Protein AF-A0A6A6XHP9-F1 (afdb_monomer_lite)

Foldseek 3Di:
DDDDDDDDPDPPPPPPPDPDPDDPPDPPPPPPPPDPPPPPDDPFDKDKDPDFAQDFDDDDPQWGWDDDPRGIIIIHTPPDPVVVVVVD

Organism: NCBI:txid1314802

Secondary structure (DSSP, 8-state):
--------------------S-----------S--TT-----S--EEE-S--BSS---PPTT-EEEEETTEEEEEEE-TTTTTTTS--

Sequence (88 aa):
MRFSLATILMATSLVAATPTPKERVVIMLESDATSKHHKASKAVSEICFLACFPSKPNCAEGWYAKEMGDCWTCCKDTGEEFLEAMLL

Radius of gyration: 28.81 Å; chains: 1; bounding box: 35×60×90 Å

pLDDT: mean 70.64, std 19.32, range [44.28, 97.69]

Structure (mmCIF, N/CA/C/O backbone):
data_AF-A0A6A6XHP9-F1
#
_entry.id   AF-A0A6A6XHP9-F1
#
loop_
_atom_site.group_PDB
_atom_site.id
_atom_site.type_symbol
_atom_site.label_atom_id
_atom_site.label_alt_id
_atom_site.label_comp_id
_atom_site.label_asym_id
_atom_site.label_entity_id
_atom_site.label_seq_id
_atom_site.pdbx_PDB_ins_code
_atom_site.Cartn_x
_atom_site.Cartn_y
_atom_site.Cartn_z
_atom_site.occupancy
_atom_site.B_iso_or_equiv
_atom_site.auth_seq_id
_atom_site.auth_comp_id
_atom_site.auth_asym_id
_atom_site.auth_atom_id
_atom_site.pdbx_PDB_model_num
ATOM 1 N N . MET A 1 1 ? -15.046 -46.617 64.445 1.00 49.66 1 MET A N 1
ATOM 2 C CA . MET A 1 1 ? -13.604 -46.560 64.122 1.00 49.66 1 MET A CA 1
ATOM 3 C C . MET A 1 1 ? -13.288 -47.631 63.090 1.00 49.66 1 MET A C 1
ATOM 5 O O . MET A 1 1 ? -13.329 -48.803 63.434 1.00 49.66 1 MET A O 1
ATOM 9 N N . ARG A 1 2 ? -13.022 -47.243 61.839 1.00 49.84 2 ARG A N 1
ATOM 10 C CA . ARG A 1 2 ? -12.325 -48.057 60.831 1.00 49.84 2 ARG A CA 1
ATOM 11 C C . ARG A 1 2 ? -11.564 -47.079 59.936 1.00 49.84 2 ARG A C 1
ATOM 13 O O . ARG A 1 2 ? -12.162 -46.421 59.095 1.00 49.84 2 ARG A O 1
ATOM 20 N N . PHE A 1 3 ? -10.274 -46.921 60.213 1.00 49.12 3 PHE A N 1
ATOM 21 C CA . PHE A 1 3 ? -9.345 -46.178 59.372 1.00 49.12 3 PHE A CA 1
ATOM 22 C C . PHE A 1 3 ? -8.868 -47.131 58.274 1.00 49.12 3 PHE A C 1
ATOM 24 O O . PHE A 1 3 ? -8.356 -48.207 58.576 1.00 49.12 3 PHE A O 1
ATOM 31 N N . SER A 1 4 ? -9.049 -46.775 57.007 1.00 48.53 4 SER A N 1
ATOM 32 C CA . SER A 1 4 ? -8.319 -47.412 55.912 1.00 48.53 4 SER A CA 1
ATOM 33 C C . SER A 1 4 ? -7.679 -46.329 55.065 1.00 48.53 4 SER A C 1
ATOM 35 O O . SER A 1 4 ? -8.342 -45.550 54.388 1.00 48.53 4 SER A O 1
ATOM 37 N N . LEU A 1 5 ? -6.361 -46.279 55.226 1.00 59.28 5 LEU A N 1
ATOM 38 C CA . LEU A 1 5 ? -5.389 -45.535 54.453 1.00 59.28 5 LEU A CA 1
ATOM 39 C C . LEU A 1 5 ? -5.372 -46.073 53.022 1.00 59.28 5 LEU A C 1
ATOM 41 O O . LEU A 1 5 ? -5.104 -47.253 52.826 1.00 59.28 5 LEU A O 1
ATOM 45 N N . ALA A 1 6 ? -5.578 -45.202 52.042 1.00 52.00 6 ALA A N 1
ATOM 46 C CA . ALA A 1 6 ? -4.926 -45.313 50.742 1.00 52.00 6 ALA A CA 1
ATOM 47 C C . ALA A 1 6 ? -5.019 -43.956 50.040 1.00 52.00 6 ALA A C 1
ATOM 49 O O . ALA A 1 6 ? -5.967 -43.637 49.329 1.00 52.00 6 ALA A O 1
ATOM 50 N N . THR A 1 7 ? -4.005 -43.141 50.297 1.00 58.03 7 THR A N 1
ATOM 51 C CA . THR A 1 7 ? -3.541 -42.069 49.422 1.00 58.03 7 THR A CA 1
ATOM 52 C C . THR A 1 7 ? -3.455 -42.561 47.979 1.00 58.03 7 THR A C 1
ATOM 54 O O . THR A 1 7 ? -2.578 -43.361 47.661 1.00 58.03 7 THR A O 1
ATOM 57 N N . ILE A 1 8 ? -4.311 -42.052 47.095 1.00 55.53 8 ILE A N 1
ATOM 58 C CA . ILE A 1 8 ? -4.049 -42.064 45.653 1.00 55.53 8 ILE A CA 1
ATOM 59 C C . ILE A 1 8 ? -4.171 -40.623 45.164 1.00 55.53 8 ILE A C 1
ATOM 61 O O . ILE A 1 8 ? -5.169 -40.190 44.598 1.00 55.53 8 ILE A O 1
ATOM 65 N N . LEU A 1 9 ? -3.115 -39.860 45.452 1.00 59.28 9 LEU A N 1
ATOM 66 C CA . LEU A 1 9 ? -2.734 -38.700 44.662 1.00 59.28 9 LEU A CA 1
ATOM 67 C C . LEU A 1 9 ? -2.250 -39.228 43.313 1.00 59.28 9 LEU A C 1
ATOM 69 O O . LEU A 1 9 ? -1.102 -39.636 43.183 1.00 59.28 9 LEU A O 1
ATOM 73 N N . MET A 1 10 ? -3.125 -39.219 42.318 1.00 55.00 10 MET A N 1
ATOM 74 C CA . MET A 1 10 ? -2.705 -39.141 40.925 1.00 55.00 10 MET A CA 1
ATOM 75 C C . MET A 1 10 ? -3.464 -37.970 40.323 1.00 55.00 10 MET A C 1
ATOM 77 O O . MET A 1 10 ? -4.507 -38.125 39.694 1.00 55.00 10 MET A O 1
ATOM 81 N N . ALA A 1 11 ? -2.953 -36.769 40.596 1.00 56.09 11 ALA A N 1
ATOM 82 C CA . ALA A 1 11 ? -3.257 -35.608 39.784 1.00 56.09 11 ALA A CA 1
ATOM 83 C C . ALA A 1 11 ? -2.751 -35.928 38.374 1.00 56.09 11 ALA A C 1
ATOM 85 O O . ALA A 1 11 ? -1.558 -35.839 38.091 1.00 56.09 11 ALA A O 1
ATOM 86 N N . THR A 1 12 ? -3.645 -36.388 37.503 1.00 60.62 12 THR A N 1
ATOM 87 C CA . THR A 1 12 ? -3.379 -36.443 36.072 1.00 60.62 12 THR A CA 1
ATOM 88 C C . THR A 1 12 ? -3.229 -35.004 35.618 1.00 60.62 12 THR A C 1
ATOM 90 O O . THR A 1 12 ? -4.221 -34.300 35.423 1.00 60.62 12 THR A O 1
ATOM 93 N N . SER A 1 13 ? -1.986 -34.542 35.522 1.00 53.56 13 SER A N 1
ATOM 94 C CA . SER A 1 13 ? -1.654 -33.300 34.845 1.00 53.56 13 SER A CA 1
ATOM 95 C C . SER A 1 13 ? -2.247 -33.382 33.442 1.00 53.56 13 SER A C 1
ATOM 97 O O . SER A 1 13 ? -1.731 -34.094 32.582 1.00 53.56 13 SER A O 1
ATOM 99 N N . LEU A 1 14 ? -3.358 -32.681 33.219 1.00 58.16 14 LEU A N 1
ATOM 100 C CA . LEU A 1 14 ? -3.790 -32.301 31.886 1.00 58.16 14 LEU A CA 1
ATOM 101 C C . LEU A 1 14 ? -2.671 -31.416 31.346 1.00 58.16 14 LEU A C 1
ATOM 103 O O . LEU A 1 14 ? -2.603 -30.224 31.641 1.00 58.16 14 LEU A O 1
ATOM 107 N N . VAL A 1 15 ? -1.736 -32.021 30.617 1.00 61.19 15 VAL A N 1
ATOM 108 C CA . VAL A 1 15 ? -0.815 -31.266 29.781 1.00 61.19 15 VAL A CA 1
ATOM 109 C C . VAL A 1 15 ? -1.701 -30.640 28.715 1.00 61.19 15 VAL A C 1
ATOM 111 O O . VAL A 1 15 ? -2.108 -31.301 27.763 1.00 61.19 15 VAL A O 1
ATOM 114 N N . ALA A 1 16 ? -2.073 -29.379 28.923 1.00 57.50 16 ALA A N 1
ATOM 115 C CA . ALA A 1 16 ? -2.591 -28.551 27.856 1.00 57.50 16 ALA A CA 1
ATOM 116 C C . ALA A 1 16 ? -1.494 -28.520 26.791 1.00 57.50 16 ALA A C 1
ATOM 118 O O . ALA A 1 16 ? -0.453 -27.890 26.982 1.00 57.50 16 ALA A O 1
ATOM 119 N N . ALA A 1 17 ? -1.683 -29.288 25.718 1.00 54.44 17 ALA A N 1
ATOM 120 C CA . ALA A 1 17 ? -0.823 -29.225 24.556 1.00 54.44 17 ALA A CA 1
ATOM 121 C C . ALA A 1 17 ? 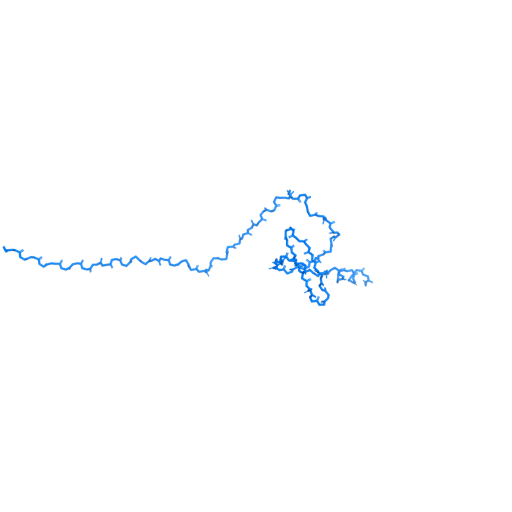-0.909 -27.791 24.027 1.00 54.44 17 ALA A C 1
ATOM 123 O O . ALA A 1 17 ? -1.925 -27.371 23.474 1.00 54.44 17 ALA A O 1
ATOM 124 N N . THR A 1 18 ? 0.133 -27.009 24.281 1.00 54.84 18 THR A N 1
ATOM 125 C CA . THR A 1 18 ? 0.294 -25.697 23.678 1.00 54.84 18 THR A CA 1
ATOM 126 C C . THR A 1 18 ? 0.477 -25.907 22.171 1.00 54.84 18 THR A C 1
ATOM 128 O O . THR A 1 18 ? 1.286 -26.749 21.770 1.00 54.84 18 THR A O 1
ATOM 131 N N . PRO A 1 19 ? -0.273 -25.202 21.307 1.00 57.12 19 PRO A N 1
ATOM 132 C CA . PRO A 1 19 ? -0.063 -25.286 19.869 1.00 57.12 19 PRO A CA 1
ATOM 133 C C . PRO A 1 19 ? 1.352 -24.787 19.566 1.00 57.12 19 PRO A C 1
ATOM 135 O O . PRO A 1 19 ? 1.692 -23.628 19.804 1.00 57.12 19 PRO A O 1
ATOM 138 N N . THR A 1 20 ? 2.211 -25.692 19.104 1.00 54.84 20 THR A N 1
ATOM 139 C CA . THR A 1 20 ? 3.579 -25.357 18.713 1.00 54.84 20 THR A CA 1
ATOM 140 C C . THR A 1 20 ? 3.536 -24.605 17.375 1.00 54.84 20 THR A C 1
ATOM 142 O O . THR A 1 20 ? 2.945 -25.098 16.414 1.00 54.84 20 THR A O 1
ATOM 145 N N . PRO A 1 21 ? 4.129 -23.401 17.268 1.00 56.94 21 PRO A N 1
ATOM 146 C CA . PRO A 1 21 ? 4.056 -22.589 16.059 1.00 56.94 21 PRO A CA 1
ATOM 147 C C . PRO A 1 21 ? 5.098 -23.085 15.053 1.00 56.94 21 PRO A C 1
ATOM 149 O O . PRO A 1 21 ? 6.165 -22.492 14.905 1.00 56.94 21 PRO A O 1
ATOM 152 N N . LYS A 1 22 ? 4.843 -24.224 14.403 1.00 51.56 22 LYS A N 1
ATOM 153 C CA . LYS A 1 22 ? 5.689 -24.720 13.301 1.00 51.56 22 LYS A CA 1
ATOM 154 C C . LYS A 1 22 ? 4.921 -25.244 12.094 1.00 51.56 22 LYS A C 1
ATOM 156 O O . LYS A 1 22 ? 5.536 -25.813 11.198 1.00 51.56 22 LYS A O 1
ATOM 161 N N . GLU A 1 23 ? 3.627 -24.967 12.004 1.00 60.03 23 GLU A N 1
ATOM 162 C CA . GLU A 1 23 ? 2.891 -25.177 10.765 1.00 60.03 23 GLU A CA 1
ATOM 163 C C . GLU A 1 23 ? 2.731 -23.831 10.060 1.00 60.03 23 GLU A C 1
ATOM 165 O O . GLU A 1 23 ? 2.010 -22.938 10.506 1.00 60.03 23 GLU A O 1
ATOM 170 N N . ARG A 1 24 ? 3.499 -23.648 8.983 1.00 59.72 24 ARG A N 1
ATOM 171 C CA . ARG A 1 24 ? 3.345 -22.522 8.064 1.00 59.72 24 ARG A CA 1
ATOM 172 C C . ARG A 1 24 ? 1.980 -22.698 7.398 1.00 59.72 24 ARG A C 1
ATOM 174 O O . ARG A 1 24 ? 1.867 -23.436 6.427 1.00 59.72 24 ARG A O 1
ATOM 181 N N . VAL A 1 25 ? 0.952 -22.048 7.936 1.00 65.12 25 VAL A N 1
ATOM 182 C CA . VAL A 1 25 ? -0.366 -21.988 7.299 1.00 65.12 25 VAL A CA 1
ATOM 183 C C . VAL A 1 25 ? -0.202 -21.234 5.981 1.00 65.12 25 VAL A C 1
ATOM 185 O O . VAL A 1 25 ? -0.023 -20.017 5.962 1.00 65.12 25 VAL A O 1
ATOM 188 N N . VAL A 1 26 ? -0.193 -21.969 4.870 1.00 63.12 26 VAL A N 1
ATOM 189 C CA . VAL A 1 26 ? -0.228 -21.395 3.524 1.00 63.12 26 VAL A CA 1
ATOM 190 C C . VAL A 1 26 ? -1.691 -21.137 3.202 1.00 63.12 26 VAL A C 1
ATOM 192 O O . VAL A 1 26 ? -2.419 -22.047 2.817 1.00 63.12 26 VAL A O 1
ATOM 195 N N . ILE A 1 27 ? -2.140 -19.900 3.407 1.00 73.56 27 ILE A N 1
ATOM 196 C CA . ILE A 1 27 ? -3.472 -19.486 2.970 1.00 73.56 27 ILE A CA 1
ATOM 197 C C . ILE A 1 27 ? -3.388 -19.295 1.454 1.00 73.56 27 ILE A C 1
ATOM 199 O O . ILE A 1 27 ? -2.880 -18.283 0.971 1.00 73.56 27 ILE A O 1
ATOM 203 N N . MET A 1 28 ? -3.824 -20.300 0.699 1.00 54.38 28 MET A N 1
ATOM 204 C CA . MET A 1 28 ? -4.054 -20.160 -0.735 1.00 54.38 28 MET A CA 1
ATOM 205 C C . MET A 1 28 ? -5.348 -19.361 -0.889 1.00 54.38 28 MET A C 1
ATOM 207 O O . MET A 1 28 ? -6.440 -19.898 -0.736 1.00 54.38 28 MET A O 1
ATOM 211 N N . LEU A 1 29 ? -5.226 -18.049 -1.090 1.00 73.38 29 LEU A N 1
ATOM 212 C CA . LEU A 1 29 ? -6.367 -17.208 -1.440 1.00 73.38 29 LEU A CA 1
ATOM 213 C C . LEU A 1 29 ? -6.712 -17.490 -2.905 1.00 73.38 29 LEU A C 1
ATOM 215 O O . LEU A 1 29 ? -6.110 -16.914 -3.814 1.00 73.38 29 LEU A O 1
ATOM 219 N N . GLU A 1 30 ? -7.661 -18.398 -3.130 1.00 64.56 30 GLU A N 1
ATOM 220 C CA . GLU A 1 30 ? -8.339 -18.516 -4.418 1.00 64.56 30 GLU A CA 1
ATOM 221 C C . GLU A 1 30 ? -9.087 -17.201 -4.644 1.00 64.56 30 GLU A C 1
ATOM 223 O O . GLU A 1 30 ? -10.048 -16.861 -3.955 1.00 64.56 30 GLU A O 1
ATOM 228 N N . SER A 1 31 ? -8.522 -16.369 -5.513 1.00 52.97 31 SER A N 1
ATOM 229 C CA . SER A 1 31 ? -9.055 -15.047 -5.799 1.00 52.97 31 SER A CA 1
ATOM 230 C C . SER A 1 31 ? -10.122 -15.214 -6.869 1.00 52.97 31 SER A C 1
ATOM 232 O O . SER A 1 31 ? -9.829 -15.081 -8.057 1.00 52.97 31 SER A O 1
ATOM 234 N N . ASP A 1 32 ? -11.351 -15.533 -6.460 1.00 53.97 32 ASP A N 1
ATOM 235 C CA . ASP A 1 32 ? -12.519 -15.390 -7.324 1.00 53.97 32 ASP A CA 1
ATOM 236 C C . ASP A 1 32 ? -12.559 -13.944 -7.826 1.00 53.97 32 ASP A C 1
ATOM 238 O O . ASP A 1 32 ? -12.828 -12.991 -7.086 1.00 53.97 32 ASP A O 1
ATOM 242 N N . ALA A 1 33 ? -12.205 -13.775 -9.098 1.00 57.41 33 ALA A N 1
ATOM 243 C CA . ALA A 1 33 ? -12.067 -12.498 -9.772 1.00 57.41 33 ALA A CA 1
ATOM 244 C C . ALA A 1 33 ? -13.438 -11.834 -9.979 1.00 57.41 33 ALA A C 1
ATOM 246 O O . ALA A 1 33 ? -13.947 -11.746 -11.092 1.00 57.41 33 ALA A O 1
ATOM 247 N N . THR A 1 34 ? -14.037 -11.326 -8.903 1.00 57.75 34 THR A N 1
ATOM 248 C CA . THR A 1 34 ? -15.261 -10.517 -8.954 1.00 57.75 34 THR A CA 1
ATOM 249 C C . THR A 1 34 ? -15.257 -9.416 -7.892 1.00 57.75 34 THR A C 1
ATOM 251 O O . THR A 1 34 ? -16.212 -9.236 -7.148 1.00 57.75 34 THR A O 1
ATOM 254 N N . SER A 1 35 ? -14.197 -8.603 -7.856 1.00 54.12 35 SER A N 1
ATOM 255 C CA . SER A 1 35 ? -14.264 -7.262 -7.259 1.00 54.12 35 SER A CA 1
ATOM 256 C C . SER A 1 35 ? -14.086 -6.210 -8.349 1.00 54.12 35 SER A C 1
ATOM 258 O O . SER A 1 35 ? -12.987 -5.965 -8.845 1.00 54.12 35 SER A O 1
ATOM 260 N N . LYS A 1 36 ? -15.195 -5.580 -8.751 1.00 55.50 36 LYS A N 1
ATOM 261 C CA . LYS A 1 36 ? -15.244 -4.542 -9.795 1.00 55.50 36 LYS A CA 1
ATOM 262 C C . LYS A 1 36 ? -14.745 -3.163 -9.321 1.00 55.50 36 LYS A C 1
ATOM 264 O O . LYS A 1 36 ? -15.212 -2.146 -9.822 1.00 55.50 36 LYS A O 1
ATOM 269 N N . HIS A 1 37 ? -13.777 -3.110 -8.403 1.00 47.84 37 HIS A N 1
ATOM 270 C CA . HIS A 1 37 ? -13.198 -1.850 -7.913 1.00 47.84 37 HIS A CA 1
ATOM 271 C C . HIS A 1 37 ? 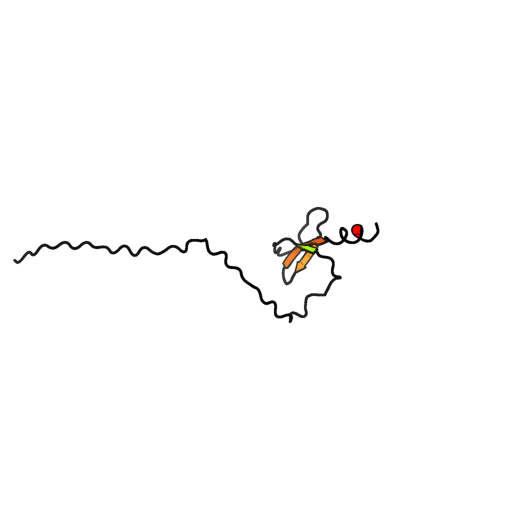-11.667 -1.755 -7.961 1.00 47.84 37 HIS A C 1
ATOM 273 O O . HIS A 1 37 ? -11.111 -0.762 -7.499 1.00 47.84 37 HIS A O 1
ATOM 279 N N . HIS A 1 38 ? -10.966 -2.679 -8.620 1.00 44.28 38 HIS A N 1
ATOM 280 C CA . HIS A 1 38 ? -9.594 -2.397 -9.041 1.00 44.28 38 HIS A CA 1
ATOM 281 C C . HIS A 1 38 ? -9.641 -1.725 -10.408 1.00 44.28 38 HIS A C 1
ATOM 283 O O . HIS A 1 38 ? -9.733 -2.382 -11.444 1.00 44.28 38 HIS A O 1
ATOM 289 N N . LYS A 1 39 ? -9.612 -0.387 -10.411 1.00 50.75 39 LYS A N 1
ATOM 290 C CA . LYS A 1 39 ? -9.248 0.381 -11.602 1.00 50.75 39 LYS A CA 1
ATOM 291 C C . LYS A 1 39 ? -7.904 -0.186 -12.052 1.00 50.75 39 LYS A C 1
ATOM 293 O O . LYS A 1 39 ? -6.905 0.025 -11.368 1.00 50.75 39 LYS A O 1
ATOM 298 N N . ALA A 1 40 ? -7.915 -0.968 -13.130 1.00 56.75 40 ALA A N 1
ATOM 299 C CA . ALA A 1 40 ? -6.724 -1.508 -13.761 1.00 56.75 40 ALA A CA 1
ATOM 300 C C . ALA A 1 40 ? -5.899 -0.320 -14.263 1.00 56.75 40 ALA A C 1
ATOM 302 O O . ALA A 1 40 ? -6.035 0.138 -15.396 1.00 56.75 40 ALA A O 1
ATOM 303 N N . SER A 1 41 ? -5.107 0.254 -13.362 1.00 55.59 41 SER A N 1
ATOM 304 C CA . SER A 1 41 ? -3.992 1.096 -13.736 1.00 55.59 41 SER A CA 1
ATOM 305 C C . SER A 1 41 ? -3.050 0.172 -14.488 1.00 55.59 41 SER A C 1
ATOM 307 O O . SER A 1 41 ? -2.755 -0.916 -13.997 1.00 55.59 41 SER A O 1
ATOM 309 N N . LYS A 1 42 ? -2.714 0.570 -15.719 1.00 45.75 42 LYS A N 1
ATOM 310 C CA . LYS A 1 42 ? -1.618 0.083 -16.569 1.00 45.75 42 LYS A CA 1
ATOM 311 C C . LYS A 1 42 ? -0.698 -0.885 -15.819 1.00 45.75 42 LYS A C 1
ATOM 313 O O . LYS A 1 42 ? -0.202 -0.486 -14.775 1.00 45.75 42 LYS A O 1
ATOM 318 N N . ALA A 1 43 ? -0.484 -2.095 -16.351 1.00 53.97 43 ALA A N 1
ATOM 319 C CA . ALA A 1 43 ? 0.334 -3.173 -15.774 1.00 53.97 43 ALA A CA 1
ATOM 320 C C . ALA A 1 43 ? 1.807 -2.763 -15.542 1.00 53.97 43 ALA A C 1
ATOM 322 O O . ALA A 1 43 ? 2.729 -3.230 -16.198 1.00 53.97 43 ALA A O 1
ATOM 323 N N . VAL A 1 44 ? 1.996 -1.839 -14.616 1.00 59.66 44 VAL A N 1
ATOM 324 C CA . VAL A 1 44 ? 3.220 -1.423 -13.969 1.00 59.66 44 VAL A CA 1
ATOM 325 C C . VAL A 1 44 ? 3.156 -2.185 -12.660 1.00 59.66 44 VAL A C 1
ATOM 327 O O . VAL A 1 44 ? 2.227 -1.986 -11.875 1.00 59.66 44 VAL A O 1
ATOM 330 N N . SER A 1 45 ? 4.072 -3.124 -12.447 1.00 78.12 45 SER A N 1
ATOM 331 C CA . SER A 1 45 ? 4.213 -3.730 -11.131 1.00 78.12 45 SER A CA 1
ATOM 332 C C . SER A 1 45 ? 4.490 -2.596 -10.140 1.00 78.12 45 SER A C 1
ATOM 334 O O . SER A 1 45 ? 5.440 -1.830 -10.295 1.00 78.12 45 SER A O 1
ATOM 336 N N . GLU A 1 46 ? 3.624 -2.418 -9.156 1.00 88.69 46 GLU A N 1
ATOM 337 C CA . GLU A 1 46 ? 3.831 -1.483 -8.053 1.00 88.69 46 GLU A CA 1
ATOM 338 C C . GLU A 1 46 ? 4.103 -2.304 -6.793 1.00 88.69 46 GLU A C 1
ATOM 340 O O . GLU A 1 46 ? 3.506 -3.363 -6.587 1.00 88.69 46 GLU A O 1
ATOM 345 N N . ILE A 1 47 ? 5.026 -1.836 -5.958 1.00 92.75 47 ILE A N 1
ATOM 346 C CA . ILE A 1 47 ? 5.245 -2.395 -4.624 1.00 92.75 47 ILE A CA 1
ATOM 347 C C . ILE A 1 47 ? 4.624 -1.452 -3.607 1.00 92.75 47 ILE A C 1
ATOM 349 O O . ILE A 1 47 ? 4.811 -0.242 -3.686 1.00 92.75 47 ILE A O 1
ATOM 353 N N . CYS A 1 48 ? 3.890 -1.994 -2.643 1.00 95.50 48 CYS A N 1
ATOM 354 C CA . CYS A 1 48 ? 3.234 -1.208 -1.605 1.00 95.50 48 CYS A CA 1
ATOM 355 C C . CYS A 1 48 ? 3.610 -1.723 -0.220 1.00 95.50 48 CYS A C 1
ATOM 357 O O . CYS A 1 48 ? 3.872 -2.913 -0.032 1.00 95.50 48 CYS A O 1
ATOM 359 N N . PHE A 1 49 ? 3.619 -0.829 0.767 1.00 94.38 49 PHE A N 1
ATOM 360 C CA . PHE A 1 49 ? 3.755 -1.225 2.160 1.00 94.38 49 PHE A CA 1
ATOM 361 C C . PHE A 1 49 ? 2.524 -2.007 2.620 1.00 94.38 49 PHE A C 1
ATOM 363 O O . PHE A 1 49 ? 1.384 -1.669 2.299 1.00 94.38 49 PHE A O 1
ATOM 370 N N . LEU A 1 50 ? 2.760 -3.016 3.458 1.00 94.69 50 LEU A N 1
ATOM 371 C CA . LEU A 1 50 ? 1.719 -3.753 4.179 1.00 94.69 50 LEU A CA 1
ATOM 372 C C . LEU A 1 50 ? 1.258 -2.960 5.415 1.00 94.69 50 LEU A C 1
ATOM 374 O O . LEU A 1 50 ? 1.236 -3.470 6.531 1.00 94.69 50 LEU A O 1
ATOM 378 N N . ALA A 1 51 ? 0.957 -1.678 5.212 1.00 92.75 51 ALA A N 1
ATOM 379 C CA . ALA A 1 51 ? 0.521 -0.743 6.236 1.00 92.75 51 ALA A CA 1
ATOM 380 C C . ALA A 1 51 ? -0.756 -0.034 5.779 1.00 92.75 51 ALA A C 1
ATOM 382 O O . ALA A 1 51 ? -0.903 0.306 4.607 1.00 92.75 51 ALA A O 1
ATOM 383 N N . CYS A 1 52 ? -1.660 0.189 6.728 1.00 96.75 52 CYS A N 1
ATOM 384 C CA . CYS A 1 52 ? -2.956 0.819 6.521 1.00 96.75 52 CYS A CA 1
ATOM 385 C C . CYS A 1 52 ? -3.020 2.057 7.418 1.00 96.75 52 CYS A C 1
ATOM 387 O O . CYS A 1 52 ? -3.113 1.953 8.642 1.00 96.75 52 CYS A O 1
ATOM 389 N N . PHE A 1 53 ? -2.888 3.230 6.808 1.00 96.56 53 PHE A N 1
ATOM 390 C CA . PHE A 1 53 ? -2.898 4.522 7.481 1.00 96.56 53 PHE A CA 1
ATOM 391 C C . PHE A 1 53 ? -4.306 5.129 7.413 1.00 96.56 53 PHE A C 1
ATOM 393 O O . PHE A 1 53 ? -4.886 5.193 6.328 1.00 96.56 53 PHE A O 1
ATOM 400 N N . PRO A 1 54 ? -4.865 5.622 8.533 1.00 96.69 54 PRO A N 1
ATOM 401 C CA . PRO A 1 54 ? -6.223 6.178 8.558 1.00 96.69 54 PRO A CA 1
ATOM 402 C C . PRO A 1 54 ? -6.351 7.503 7.788 1.00 96.69 54 PRO A C 1
ATOM 404 O O . PRO A 1 54 ? -7.453 7.963 7.509 1.00 96.69 54 PRO A O 1
ATOM 407 N N . SER A 1 55 ? -5.231 8.140 7.456 1.00 97.12 55 SER A N 1
ATOM 408 C CA . SER A 1 55 ? -5.161 9.373 6.678 1.00 97.12 55 SER A CA 1
ATOM 409 C C . SER A 1 55 ? -3.941 9.342 5.765 1.00 97.12 55 SER A C 1
ATOM 411 O O . SER A 1 55 ? -3.033 8.531 5.955 1.00 97.12 55 SER A O 1
ATOM 413 N N . LYS A 1 56 ? -3.923 10.222 4.758 1.00 97.38 56 LYS A N 1
ATOM 414 C CA . LYS A 1 56 ? -2.863 10.275 3.747 1.00 97.38 56 LYS A CA 1
ATOM 415 C C . LYS A 1 56 ? -1.480 10.481 4.397 1.00 97.38 56 LYS A C 1
ATOM 417 O O . LYS A 1 56 ? -1.233 11.570 4.923 1.00 97.38 56 LYS A O 1
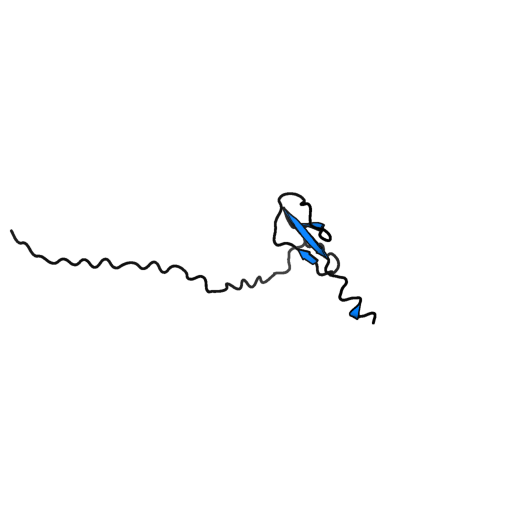ATOM 422 N N . PRO A 1 57 ? -0.573 9.485 4.350 1.00 96.50 57 PRO A N 1
ATOM 423 C CA . PRO A 1 57 ? 0.740 9.589 4.973 1.00 96.50 57 PRO A CA 1
ATOM 424 C C . PRO A 1 57 ? 1.692 10.448 4.135 1.00 96.50 57 PRO A C 1
ATOM 426 O O . PRO A 1 57 ? 1.525 10.610 2.923 1.00 96.50 57 PRO A O 1
ATOM 429 N N . ASN A 1 58 ? 2.739 10.953 4.786 1.00 97.50 58 ASN A N 1
ATOM 430 C CA . ASN A 1 58 ? 3.928 11.424 4.089 1.00 97.50 58 ASN A CA 1
ATOM 431 C C . ASN A 1 58 ? 4.835 10.212 3.827 1.00 97.50 58 ASN A C 1
ATOM 433 O O . ASN A 1 58 ? 5.298 9.571 4.770 1.00 97.50 58 ASN A O 1
ATOM 437 N N . CYS A 1 59 ? 5.013 9.856 2.557 1.00 96.75 59 CYS A N 1
ATOM 438 C CA . CYS A 1 59 ? 5.828 8.712 2.162 1.00 96.75 59 CYS A CA 1
ATOM 439 C C . CYS A 1 59 ? 7.295 9.120 1.976 1.00 96.75 59 CYS A C 1
ATOM 441 O O . CYS A 1 59 ? 7.596 10.284 1.718 1.00 96.75 59 CYS A O 1
ATOM 443 N N . ALA A 1 60 ? 8.201 8.147 2.090 1.00 94.88 60 ALA A N 1
ATOM 444 C CA . ALA A 1 60 ? 9.619 8.353 1.812 1.00 94.88 60 ALA A CA 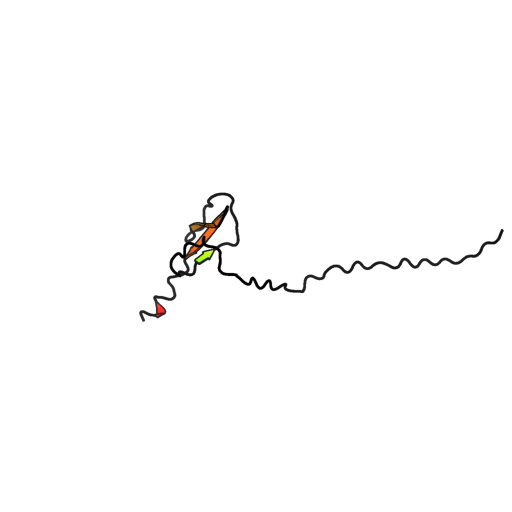1
ATOM 445 C C . ALA A 1 60 ? 9.862 8.782 0.351 1.00 94.88 60 ALA A C 1
ATOM 447 O O . ALA A 1 60 ? 8.998 8.631 -0.513 1.00 94.88 60 ALA A O 1
ATOM 448 N N . GLU A 1 61 ? 11.059 9.287 0.060 1.00 94.56 61 GLU A N 1
ATOM 449 C CA . GLU A 1 61 ? 11.431 9.706 -1.292 1.00 94.56 61 GLU A CA 1
ATOM 45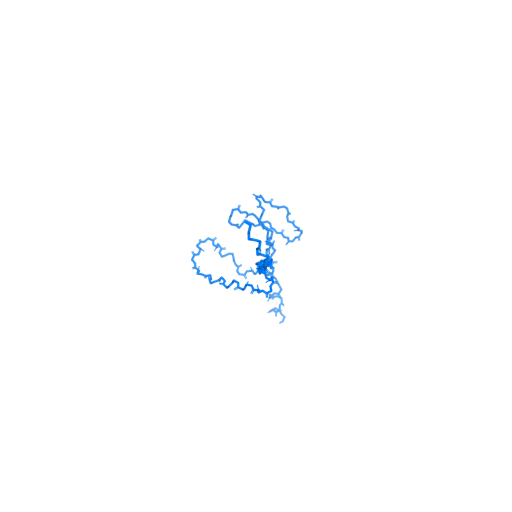0 C C . GLU A 1 61 ? 11.255 8.571 -2.319 1.00 94.56 61 GLU A C 1
ATOM 452 O O . GLU A 1 61 ? 11.639 7.421 -2.086 1.00 94.56 61 GLU A O 1
ATOM 457 N N . GLY A 1 62 ? 10.634 8.890 -3.458 1.00 90.75 62 GLY A N 1
ATOM 458 C CA . GLY A 1 62 ? 10.307 7.916 -4.502 1.00 90.75 62 GLY A CA 1
ATOM 459 C C . GLY A 1 62 ? 9.117 7.003 -4.183 1.00 90.75 62 GLY A C 1
ATOM 460 O O . GLY A 1 62 ? 8.852 6.089 -4.957 1.00 90.75 62 GLY A O 1
ATOM 461 N N . TRP A 1 63 ? 8.404 7.234 -3.076 1.00 96.06 63 TRP A N 1
ATOM 462 C CA . TRP A 1 63 ? 7.135 6.583 -2.750 1.00 96.06 63 TRP A CA 1
ATOM 463 C C . TRP A 1 63 ? 5.987 7.595 -2.797 1.00 96.06 63 TRP A C 1
ATOM 465 O O . TRP A 1 63 ? 6.162 8.778 -2.507 1.00 96.06 63 TRP A O 1
ATOM 475 N N . TYR A 1 64 ? 4.784 7.128 -3.110 1.00 95.94 64 TYR A N 1
ATOM 476 C CA . TYR A 1 64 ? 3.569 7.934 -3.143 1.00 95.94 64 TYR A CA 1
ATOM 477 C C . TYR A 1 64 ? 2.464 7.314 -2.294 1.00 95.94 64 TYR A C 1
ATOM 479 O O . TYR A 1 64 ? 2.340 6.096 -2.179 1.00 95.94 64 TYR A O 1
ATOM 487 N N . ALA A 1 65 ? 1.635 8.169 -1.697 1.00 96.44 65 ALA A N 1
ATOM 488 C CA . ALA A 1 65 ? 0.476 7.726 -0.939 1.00 96.44 65 ALA A CA 1
ATOM 489 C C . ALA A 1 65 ? -0.653 7.308 -1.890 1.00 96.44 65 ALA A C 1
ATOM 491 O O . ALA A 1 65 ? -1.088 8.101 -2.730 1.00 96.44 65 ALA A O 1
ATOM 492 N N . LYS A 1 66 ? -1.148 6.084 -1.720 1.00 94.56 66 LYS A N 1
ATOM 493 C CA . LYS A 1 66 ? -2.238 5.484 -2.487 1.00 94.56 66 LYS A CA 1
ATOM 494 C C . LYS A 1 66 ? -3.356 5.052 -1.548 1.00 94.56 66 LYS A C 1
ATOM 496 O O . LYS A 1 66 ? -3.095 4.446 -0.514 1.00 94.56 66 LYS A O 1
ATOM 501 N N . GLU A 1 67 ? -4.591 5.354 -1.917 1.00 96.06 67 GLU A N 1
ATOM 502 C CA . GLU A 1 67 ? -5.776 4.887 -1.201 1.00 96.06 67 GLU A CA 1
ATOM 503 C C . GLU A 1 67 ? -6.134 3.466 -1.664 1.00 96.06 67 GLU A C 1
ATOM 505 O O . GLU A 1 67 ? -6.197 3.185 -2.865 1.00 96.06 67 GLU A O 1
ATOM 510 N N . MET A 1 68 ? -6.320 2.560 -0.708 1.00 90.38 68 MET A N 1
ATOM 511 C CA . MET A 1 68 ? -6.714 1.170 -0.911 1.00 90.38 68 MET A CA 1
ATOM 512 C C . MET A 1 68 ? -7.866 0.839 0.041 1.00 90.38 68 MET A C 1
ATOM 514 O O . MET A 1 68 ? -7.656 0.627 1.234 1.00 90.38 68 MET A O 1
ATOM 518 N 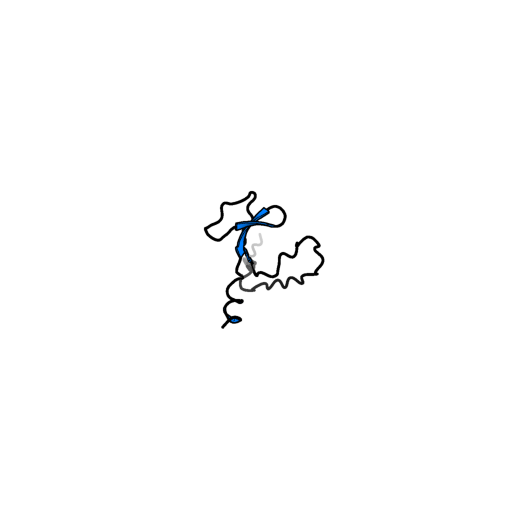N . GLY A 1 69 ? -9.089 0.785 -0.493 1.00 91.19 69 GLY A N 1
ATOM 519 C CA . GLY A 1 69 ? -10.291 0.628 0.329 1.00 91.19 69 GLY A CA 1
ATOM 520 C C . GLY A 1 69 ? -10.510 1.861 1.203 1.00 91.19 69 GLY A C 1
ATOM 521 O O . GLY A 1 69 ? -10.562 2.968 0.679 1.00 91.19 69 GLY A O 1
ATOM 522 N N . ASP A 1 70 ? -10.593 1.659 2.517 1.00 94.62 70 ASP A N 1
ATOM 523 C CA . ASP A 1 70 ? -10.867 2.718 3.501 1.00 94.62 70 ASP A CA 1
ATOM 524 C C . ASP A 1 70 ? -9.598 3.315 4.139 1.00 94.62 70 ASP A C 1
ATOM 526 O O . ASP A 1 70 ? -9.677 4.056 5.120 1.00 94.62 70 ASP A O 1
ATOM 530 N N . CYS A 1 71 ? -8.407 2.966 3.643 1.00 96.12 71 CYS A N 1
ATOM 531 C CA . CYS A 1 71 ? -7.157 3.480 4.190 1.00 96.12 71 CYS A CA 1
ATOM 532 C C . CYS A 1 71 ? -6.102 3.781 3.133 1.00 96.12 71 CYS A C 1
ATOM 534 O O . CYS A 1 71 ? -6.232 3.474 1.951 1.00 96.12 71 CYS A O 1
ATOM 536 N N . TRP A 1 72 ? -5.031 4.418 3.587 1.00 97.69 72 TRP A N 1
ATOM 537 C CA . TRP A 1 72 ? -3.905 4.817 2.764 1.00 97.69 72 TRP A CA 1
ATOM 538 C C . TRP A 1 72 ? -2.722 3.878 2.975 1.00 97.69 72 TRP A C 1
ATOM 540 O O . TRP A 1 72 ? -2.496 3.379 4.072 1.00 97.69 72 TRP A O 1
ATOM 550 N N . THR A 1 73 ? -1.919 3.687 1.940 1.00 96.69 73 THR A N 1
ATOM 551 C CA . THR A 1 73 ? -0.615 3.021 2.000 1.00 96.69 73 THR A CA 1
ATOM 552 C C . THR A 1 73 ? 0.407 3.823 1.195 1.00 96.69 73 THR A C 1
ATOM 554 O O . THR A 1 73 ? 0.039 4.716 0.431 1.00 96.69 73 THR A O 1
ATOM 557 N N . CYS A 1 74 ? 1.693 3.533 1.367 1.00 97.00 74 CYS A N 1
ATOM 558 C CA . CYS A 1 74 ? 2.739 4.053 0.494 1.00 97.00 74 CYS A CA 1
ATOM 559 C C . CYS A 1 74 ? 3.091 2.995 -0.550 1.00 97.00 74 CYS A C 1
ATOM 561 O O . CYS A 1 74 ? 3.398 1.857 -0.195 1.00 97.00 74 CYS A O 1
ATOM 563 N N . CYS A 1 75 ? 3.081 3.384 -1.821 1.00 95.81 75 CYS A N 1
ATOM 564 C CA . CYS A 1 75 ? 3.472 2.553 -2.952 1.00 95.81 75 CYS A CA 1
ATOM 565 C C . CYS A 1 75 ? 4.633 3.180 -3.723 1.00 95.81 75 CYS A C 1
ATOM 567 O O . CYS A 1 75 ? 4.916 4.369 -3.587 1.00 95.81 75 CYS A O 1
ATOM 569 N N . LYS A 1 76 ? 5.306 2.369 -4.528 1.00 94.12 76 LYS A N 1
ATOM 570 C CA . LYS A 1 76 ? 6.364 2.783 -5.438 1.00 94.12 76 LYS A CA 1
ATOM 571 C C . LYS A 1 76 ? 6.226 2.013 -6.743 1.00 94.12 76 LYS A C 1
ATOM 573 O O . LYS A 1 76 ? 6.034 0.795 -6.734 1.00 94.12 76 LYS A O 1
ATOM 578 N N . ASP A 1 77 ? 6.340 2.726 -7.856 1.00 91.00 77 ASP A N 1
ATOM 579 C CA . ASP A 1 77 ? 6.345 2.111 -9.177 1.00 91.00 77 ASP A CA 1
ATOM 580 C C . ASP A 1 77 ? 7.650 1.326 -9.361 1.00 91.00 77 ASP A C 1
ATOM 582 O O . ASP A 1 77 ? 8.731 1.812 -9.025 1.00 91.00 77 ASP A O 1
ATOM 586 N N . THR A 1 78 ? 7.556 0.098 -9.871 1.00 82.31 78 THR A N 1
ATOM 587 C CA . THR A 1 78 ? 8.736 -0.725 -10.212 1.00 82.31 78 THR A CA 1
ATOM 588 C C . THR A 1 78 ? 8.941 -0.867 -11.717 1.00 82.31 78 THR A C 1
ATOM 590 O O . THR A 1 78 ? 9.869 -1.537 -12.163 1.00 82.31 78 THR A O 1
ATOM 593 N N . GLY A 1 79 ? 8.077 -0.248 -12.521 1.00 66.50 79 GLY A N 1
ATOM 594 C CA . GLY A 1 79 ? 8.111 -0.397 -13.969 1.00 66.50 79 GLY A CA 1
ATOM 595 C C . GLY A 1 79 ? 8.973 0.645 -14.653 1.00 66.50 79 GLY A C 1
ATOM 596 O O . GLY A 1 79 ? 8.406 1.563 -15.222 1.00 66.50 79 GLY A O 1
ATOM 597 N N . GLU A 1 80 ? 10.291 0.428 -14.647 1.00 59.88 80 GLU A N 1
ATOM 598 C CA . GLU A 1 80 ? 11.223 0.932 -15.676 1.00 59.88 80 GLU A CA 1
ATOM 599 C C . GLU A 1 80 ? 12.394 -0.056 -15.960 1.00 59.88 80 GLU A C 1
ATOM 601 O O . GLU A 1 80 ? 13.004 0.052 -17.009 1.00 59.88 80 GLU A O 1
ATOM 606 N N . GLU A 1 81 ? 12.695 -1.094 -15.155 1.00 55.75 81 GLU A N 1
ATOM 607 C CA . GLU A 1 81 ? 13.862 -1.977 -15.451 1.00 55.75 81 GLU A CA 1
ATOM 608 C C . GLU A 1 81 ? 13.644 -3.032 -16.561 1.00 55.75 81 GLU A C 1
ATOM 610 O O . GLU A 1 81 ? 14.602 -3.641 -17.033 1.00 55.75 81 GLU A O 1
ATOM 615 N N . PHE A 1 82 ? 12.412 -3.261 -17.030 1.00 49.97 82 PHE A N 1
ATOM 616 C CA . PHE A 1 82 ? 12.139 -4.250 -18.093 1.00 49.97 82 PHE A CA 1
ATOM 617 C C . PHE A 1 82 ? 12.055 -3.662 -19.511 1.00 49.97 82 PHE A C 1
ATOM 619 O O . PHE A 1 82 ? 12.017 -4.422 -20.478 1.00 49.97 82 PHE A O 1
ATOM 626 N N . LEU A 1 83 ? 12.035 -2.333 -19.663 1.00 52.91 83 LEU A N 1
ATOM 627 C CA . LEU A 1 83 ? 12.009 -1.676 -20.978 1.00 52.91 83 LEU A CA 1
ATOM 628 C C . LEU A 1 83 ? 13.419 -1.337 -21.491 1.00 52.91 83 LEU A C 1
ATOM 630 O O . LEU A 1 83 ? 13.643 -1.389 -22.699 1.00 52.91 83 LEU A O 1
ATOM 634 N N . GLU A 1 84 ? 14.389 -1.097 -20.604 1.00 49.28 84 GLU A N 1
ATOM 635 C CA . GLU A 1 84 ? 15.799 -0.880 -20.979 1.00 49.28 84 GLU A CA 1
ATOM 636 C C . GLU A 1 84 ? 16.517 -2.156 -21.454 1.00 49.28 84 GLU A C 1
ATOM 638 O O . GLU A 1 84 ? 17.456 -2.069 -22.240 1.00 49.28 84 GLU A O 1
ATOM 643 N N . ALA A 1 85 ? 16.037 -3.348 -21.083 1.00 50.75 85 ALA A N 1
ATOM 644 C CA . ALA A 1 85 ? 16.559 -4.621 -21.597 1.00 50.75 85 ALA A CA 1
ATOM 645 C C . ALA A 1 85 ? 16.012 -5.010 -22.989 1.00 50.75 85 ALA A C 1
ATOM 647 O O . ALA A 1 85 ? 16.471 -5.988 -23.572 1.00 50.75 85 ALA A O 1
ATOM 648 N N . MET A 1 86 ? 15.026 -4.275 -23.521 1.00 52.50 86 MET A N 1
ATOM 649 C CA . MET A 1 86 ? 14.408 -4.539 -24.832 1.00 52.50 86 MET A CA 1
ATOM 650 C C . MET A 1 86 ? 14.778 -3.480 -25.891 1.00 52.50 86 MET A C 1
ATOM 652 O O . MET A 1 86 ? 14.355 -3.583 -27.041 1.00 52.50 86 MET A O 1
ATOM 656 N N . LEU A 1 87 ? 15.551 -2.462 -25.496 1.00 58.69 87 LEU A N 1
ATOM 657 C CA . LEU A 1 87 ? 16.087 -1.396 -26.353 1.00 58.69 87 LEU A CA 1
ATOM 658 C C . LEU A 1 87 ? 17.616 -1.486 -26.551 1.00 58.69 87 LEU A C 1
ATOM 660 O O . LEU A 1 87 ? 18.193 -0.580 -27.153 1.00 58.69 87 LEU A O 1
ATOM 664 N N . LEU A 1 88 ? 18.250 -2.564 -26.069 1.00 48.81 88 LEU A N 1
ATOM 665 C CA . LEU A 1 88 ? 19.644 -2.932 -26.353 1.00 48.81 88 LEU A CA 1
ATOM 666 C C . LEU A 1 88 ? 19.723 -4.012 -27.435 1.00 48.81 88 LEU A C 1
ATOM 668 O O . LEU A 1 88 ? 18.973 -5.008 -27.329 1.00 48.81 88 LEU A O 1
#